Protein AF-A0A7H4PNA7-F1 (afdb_monomer_lite)

pLDDT: mean 95.25, std 4.02, range [69.94, 98.62]

Structure (mmCIF, N/CA/C/O backbone):
data_AF-A0A7H4PNA7-F1
#
_entry.id   AF-A0A7H4PNA7-F1
#
loop_
_atom_site.group_PDB
_atom_site.id
_atom_site.type_symbol
_atom_site.label_atom_id
_atom_site.label_alt_id
_atom_site.label_comp_id
_atom_site.label_asym_id
_atom_site.label_entity_id
_atom_site.label_seq_id
_atom_site.pdbx_PDB_ins_code
_atom_site.Cartn_x
_atom_site.Cartn_y
_atom_site.Cartn_z
_atom_site.occupancy
_atom_site.B_iso_or_equiv
_atom_site.auth_seq_id
_atom_site.auth_comp_id
_atom_site.auth_asym_id
_atom_site.auth_atom_id
_atom_site.pdbx_PDB_model_num
ATOM 1 N N . MET A 1 1 ? -12.894 -12.597 -0.091 1.00 93.75 1 MET A N 1
ATOM 2 C CA . MET A 1 1 ? -12.015 -12.611 1.093 1.00 93.75 1 MET A CA 1
ATOM 3 C C . MET A 1 1 ? -10.597 -12.386 0.609 1.00 93.75 1 MET A C 1
ATOM 5 O O . MET A 1 1 ? -10.289 -12.825 -0.494 1.00 93.75 1 MET A O 1
ATOM 9 N N . ALA A 1 2 ? -9.776 -11.691 1.383 1.00 97.75 2 ALA A N 1
ATOM 10 C CA . ALA A 1 2 ? -8.368 -11.459 1.093 1.00 97.75 2 ALA A CA 1
ATOM 11 C C . ALA A 1 2 ? -7.530 -11.750 2.334 1.00 97.75 2 ALA A C 1
ATOM 13 O O . ALA A 1 2 ? -7.998 -11.543 3.455 1.00 97.75 2 ALA A O 1
ATOM 14 N N . VAL A 1 3 ? -6.313 -12.238 2.107 1.00 98.19 3 VAL A N 1
ATOM 15 C CA . VAL A 1 3 ? -5.348 -12.574 3.152 1.00 98.19 3 VAL A CA 1
ATOM 16 C C . VAL A 1 3 ? -3.959 -12.161 2.678 1.00 98.19 3 VAL A C 1
ATOM 18 O O . VAL A 1 3 ? -3.569 -12.498 1.562 1.00 98.19 3 VAL A O 1
ATOM 21 N N . VAL A 1 4 ? -3.219 -11.458 3.530 1.00 98.31 4 VAL A N 1
ATOM 22 C CA . VAL A 1 4 ? -1.782 -11.202 3.379 1.00 98.31 4 VAL A CA 1
ATOM 23 C C . VAL A 1 4 ? -1.129 -11.547 4.712 1.00 98.31 4 VAL A C 1
ATOM 25 O O . VAL A 1 4 ? -1.577 -11.078 5.756 1.00 98.31 4 VAL A O 1
ATOM 28 N N . TYR A 1 5 ? -0.102 -12.393 4.689 1.00 98.25 5 TYR A N 1
ATOM 29 C CA . TYR A 1 5 ? 0.581 -12.850 5.896 1.00 98.25 5 TYR A CA 1
ATOM 30 C C . TYR A 1 5 ? 2.074 -12.550 5.804 1.00 98.25 5 TYR A C 1
ATOM 32 O O . TYR A 1 5 ? 2.732 -12.988 4.859 1.00 98.25 5 TYR A O 1
ATOM 40 N N . ASP A 1 6 ? 2.595 -11.815 6.786 1.00 97.62 6 ASP A N 1
ATOM 41 C CA . ASP A 1 6 ? 4.032 -11.688 7.023 1.00 97.62 6 ASP A CA 1
ATOM 42 C C . ASP A 1 6 ? 4.449 -12.734 8.075 1.00 97.62 6 ASP A C 1
ATOM 44 O O . ASP A 1 6 ? 4.165 -12.554 9.266 1.00 97.62 6 ASP A O 1
ATOM 48 N N . PRO A 1 7 ? 5.127 -13.826 7.671 1.00 96.88 7 PRO A N 1
ATOM 49 C CA . PRO A 1 7 ? 5.536 -14.881 8.593 1.00 96.88 7 PRO A CA 1
ATOM 50 C C . PRO A 1 7 ? 6.674 -14.453 9.523 1.00 96.88 7 PRO A C 1
ATOM 52 O O . PRO A 1 7 ? 6.811 -15.008 10.609 1.00 96.88 7 PRO A O 1
ATOM 55 N N . MET A 1 8 ? 7.487 -13.469 9.127 1.00 97.69 8 MET A N 1
ATOM 56 C CA . MET A 1 8 ? 8.629 -13.020 9.925 1.00 97.69 8 MET A CA 1
ATOM 57 C C . MET A 1 8 ? 8.175 -12.177 11.115 1.00 97.69 8 MET A C 1
ATOM 59 O O . MET A 1 8 ? 8.811 -12.197 12.167 1.00 97.69 8 MET A O 1
ATOM 63 N N . ARG A 1 9 ? 7.073 -11.439 10.948 1.00 96.12 9 ARG A N 1
ATOM 64 C CA . ARG A 1 9 ? 6.475 -10.586 11.988 1.00 96.12 9 ARG A CA 1
ATOM 65 C C . ARG A 1 9 ? 5.242 -11.198 12.645 1.00 96.12 9 ARG A C 1
ATOM 67 O O . ARG A 1 9 ? 4.732 -10.638 13.611 1.00 96.12 9 ARG A O 1
ATOM 74 N N . ASN A 1 10 ? 4.776 -12.336 12.133 1.00 97.19 10 ASN A N 1
ATOM 75 C CA . ASN A 1 10 ? 3.510 -12.954 12.508 1.00 97.19 10 ASN A CA 1
ATOM 76 C C . ASN A 1 10 ? 2.328 -11.968 12.401 1.00 97.19 10 ASN A C 1
ATOM 78 O O . ASN A 1 10 ? 1.529 -11.799 13.326 1.00 97.19 10 ASN A O 1
ATOM 82 N N . GLU A 1 11 ? 2.245 -11.283 11.260 1.00 98.31 11 GLU A N 1
ATOM 83 C CA . GLU A 1 11 ? 1.191 -10.312 10.968 1.00 98.31 11 GLU A CA 1
ATOM 84 C C . GLU A 1 11 ? 0.234 -10.874 9.925 1.00 98.31 11 GLU A C 1
ATOM 86 O O . GLU A 1 11 ? 0.597 -11.073 8.766 1.00 98.31 11 GLU A O 1
ATOM 91 N N . LEU A 1 12 ? -1.002 -11.128 10.345 1.00 98.50 12 LEU A N 1
ATOM 92 C CA . LEU A 1 12 ? -2.076 -11.639 9.512 1.00 98.50 12 LEU A CA 1
ATOM 93 C C . LEU A 1 12 ? -3.070 -10.520 9.194 1.00 98.50 12 LEU A C 1
ATOM 95 O O . LEU A 1 12 ? -3.904 -10.151 10.025 1.00 98.50 12 LEU A O 1
ATOM 99 N N . PHE A 1 13 ? -2.995 -10.017 7.966 1.00 98.62 13 PHE A N 1
ATOM 100 C CA . PHE A 1 13 ? -3.950 -9.073 7.405 1.00 98.62 13 PHE A CA 1
ATOM 101 C C . PHE A 1 13 ? -5.066 -9.836 6.699 1.00 98.62 13 PHE A C 1
ATOM 103 O O . PHE A 1 13 ? -4.810 -10.686 5.845 1.00 98.62 13 PHE A O 1
ATOM 110 N N . THR A 1 14 ? -6.315 -9.533 7.035 1.00 98.56 14 THR A N 1
ATOM 111 C CA . THR A 1 14 ? -7.492 -10.191 6.457 1.00 98.56 14 THR A CA 1
ATOM 112 C C . THR A 1 14 ? -8.574 -9.180 6.134 1.00 98.56 14 THR A C 1
ATOM 114 O O . THR A 1 14 ? -8.688 -8.146 6.787 1.00 98.56 14 THR A O 1
ATOM 117 N N . ALA A 1 15 ? -9.377 -9.467 5.114 1.00 98.31 15 ALA A N 1
ATOM 118 C CA . ALA A 1 15 ? -10.547 -8.663 4.796 1.00 98.31 15 ALA A CA 1
ATOM 119 C C . ALA A 1 15 ? -11.646 -9.499 4.143 1.00 98.31 15 ALA A C 1
ATOM 121 O O . ALA A 1 15 ? -11.393 -10.387 3.318 1.00 98.31 15 ALA A O 1
ATOM 122 N N . THR A 1 16 ? -12.889 -9.165 4.472 1.00 97.88 16 THR A N 1
ATOM 123 C CA . THR A 1 16 ? -14.082 -9.717 3.827 1.00 97.88 16 THR A CA 1
ATOM 124 C C . THR A 1 16 ? -14.926 -8.569 3.313 1.00 97.88 16 THR A C 1
ATOM 126 O O . THR A 1 16 ? -15.093 -7.572 4.006 1.00 97.88 16 THR A O 1
ATOM 129 N N . ARG A 1 17 ? -15.449 -8.715 2.090 1.00 96.88 17 ARG A N 1
ATOM 130 C CA . ARG A 1 17 ? -16.194 -7.651 1.420 1.00 96.88 17 ARG A CA 1
ATOM 131 C C . ARG A 1 17 ? -17.372 -7.191 2.286 1.00 96.88 17 ARG A C 1
ATOM 133 O O . ARG A 1 17 ? -18.215 -8.012 2.643 1.00 96.88 17 ARG A O 1
ATOM 140 N N . GLY A 1 18 ? -17.430 -5.898 2.586 1.00 96.44 18 GLY A N 1
ATOM 141 C CA . GLY A 1 18 ? -18.466 -5.270 3.404 1.00 96.44 18 GLY A CA 1
ATOM 142 C C . GLY A 1 18 ? -18.365 -5.551 4.906 1.00 96.44 18 GLY A C 1
ATOM 143 O O . GLY A 1 18 ? -19.306 -5.235 5.629 1.00 96.44 18 GLY A O 1
ATOM 144 N N . GLN A 1 19 ? -17.280 -6.162 5.387 1.00 97.06 19 GLN A N 1
ATOM 145 C CA . GLN A 1 19 ? -17.075 -6.496 6.807 1.00 97.06 19 GLN A CA 1
ATOM 146 C C . GLN A 1 19 ? -15.849 -5.795 7.410 1.00 97.06 19 GLN A C 1
ATOM 148 O O . GLN A 1 19 ? -15.606 -5.894 8.614 1.00 97.06 19 GLN A O 1
ATOM 153 N N . GLY A 1 20 ? -15.094 -5.043 6.608 1.00 96.69 20 GLY A N 1
ATOM 154 C CA . GLY A 1 20 ? -13.876 -4.373 7.034 1.00 96.69 20 GLY A CA 1
ATOM 155 C C . GLY A 1 20 ? -12.632 -5.260 6.956 1.00 96.69 20 GLY A C 1
ATOM 156 O O . GLY A 1 20 ? -12.690 -6.465 6.686 1.00 96.69 20 GLY A O 1
ATOM 157 N N . ALA A 1 21 ? -11.487 -4.628 7.208 1.00 98.25 21 ALA A N 1
ATOM 158 C CA . ALA A 1 21 ? -10.178 -5.268 7.272 1.00 98.25 21 ALA A CA 1
ATOM 159 C C . ALA A 1 21 ? -9.689 -5.414 8.721 1.00 98.25 21 ALA A C 1
ATOM 161 O O . ALA A 1 21 ? -10.045 -4.614 9.593 1.00 98.25 21 ALA A O 1
ATOM 162 N N . GLN A 1 22 ? -8.870 -6.433 8.978 1.00 98.44 22 GLN A N 1
ATOM 163 C CA . GLN A 1 22 ? -8.254 -6.701 10.274 1.00 98.44 22 GLN A CA 1
ATOM 164 C C . GLN A 1 22 ? -6.759 -7.009 10.144 1.00 98.44 22 GLN A C 1
ATOM 166 O O . GLN A 1 22 ? -6.336 -7.628 9.171 1.00 98.44 22 GLN A O 1
ATOM 171 N N . LEU A 1 23 ? -5.990 -6.653 11.172 1.00 98.50 23 LEU A N 1
ATOM 172 C CA . LEU A 1 23 ? -4.635 -7.137 11.441 1.00 98.50 23 LEU A CA 1
ATOM 173 C C . LEU A 1 23 ? -4.662 -7.902 12.765 1.00 98.50 23 LEU A C 1
ATOM 175 O O . LEU A 1 23 ? -4.980 -7.320 13.799 1.00 98.50 23 LEU A O 1
ATOM 179 N N . ASN A 1 24 ? -4.355 -9.201 12.744 1.00 98.06 24 ASN A N 1
ATOM 180 C CA . ASN A 1 24 ? -4.359 -10.061 13.936 1.00 98.06 24 ASN A CA 1
ATOM 181 C C . ASN A 1 24 ? -5.665 -9.955 14.759 1.00 98.06 24 ASN A C 1
ATOM 183 O O . ASN A 1 24 ? -5.646 -9.965 15.986 1.00 98.06 24 ASN A O 1
ATOM 187 N N . GLY A 1 25 ? -6.806 -9.817 14.074 1.00 96.44 25 GLY A N 1
ATOM 188 C CA . GLY A 1 25 ? -8.134 -9.672 14.687 1.00 96.44 25 GLY A CA 1
ATOM 189 C C . GLY A 1 25 ? -8.536 -8.237 15.057 1.00 96.44 25 GLY A C 1
ATOM 190 O O . GLY A 1 25 ? -9.712 -7.986 15.311 1.00 96.44 25 GLY A O 1
ATOM 191 N N . TYR A 1 26 ? -7.613 -7.273 15.025 1.00 97.75 26 TYR A N 1
ATOM 192 C CA . TYR A 1 26 ? -7.907 -5.865 15.299 1.00 97.75 26 TYR A CA 1
ATOM 193 C C . TYR A 1 26 ? -8.328 -5.137 14.029 1.00 97.75 26 TYR A C 1
ATOM 195 O O . TYR A 1 26 ? -7.665 -5.236 12.997 1.00 97.75 26 TYR A O 1
ATOM 203 N N . ARG A 1 27 ? -9.429 -4.384 14.098 1.00 97.44 27 ARG A N 1
ATOM 204 C CA . ARG A 1 27 ? -9.970 -3.656 12.946 1.00 97.44 27 ARG A CA 1
ATOM 205 C C . ARG A 1 27 ? -9.009 -2.565 12.479 1.00 97.44 27 ARG A C 1
ATOM 207 O O . ARG A 1 27 ? -8.532 -1.770 13.283 1.00 97.44 27 ARG A O 1
ATOM 214 N N . LEU A 1 28 ? -8.805 -2.500 11.170 1.00 97.56 28 LEU A N 1
ATOM 215 C CA . LEU A 1 28 ? -7.985 -1.483 10.531 1.00 97.56 28 LEU A CA 1
ATOM 216 C C . LEU A 1 28 ? -8.817 -0.264 10.126 1.00 97.56 28 LEU A C 1
ATOM 218 O O . LEU A 1 28 ? -9.982 -0.380 9.731 1.00 97.56 28 LEU A O 1
ATOM 222 N N . ARG A 1 29 ? -8.191 0.905 10.228 1.00 92.75 29 ARG A N 1
ATOM 223 C CA . ARG A 1 29 ? -8.622 2.168 9.630 1.00 92.75 29 ARG A CA 1
ATOM 224 C C . ARG A 1 29 ? -7.358 2.788 9.044 1.00 92.75 29 ARG A C 1
ATOM 226 O O . ARG A 1 29 ? -6.368 2.875 9.767 1.00 92.75 29 ARG A O 1
ATOM 233 N N . GLY A 1 30 ? -7.384 3.127 7.757 1.00 93.44 30 GLY A N 1
ATOM 234 C CA . GLY A 1 30 ? -6.228 3.715 7.076 1.00 93.44 30 GLY A CA 1
ATOM 235 C C . GLY A 1 30 ? -5.819 5.074 7.656 1.00 93.44 30 GLY A C 1
ATOM 236 O O . GLY A 1 30 ? -6.374 5.539 8.655 1.00 93.44 30 GLY A O 1
ATOM 237 N N . SER A 1 31 ? -4.853 5.726 7.009 1.00 94.25 31 SER A N 1
ATOM 238 C CA . SER A 1 31 ? -4.403 7.065 7.408 1.00 94.25 31 SER A CA 1
ATOM 239 C C . SER A 1 31 ? -5.531 8.110 7.370 1.00 94.25 31 SER A C 1
ATOM 241 O O . SER A 1 31 ? -6.468 8.017 6.576 1.00 94.25 31 SER A O 1
ATOM 243 N N . SER A 1 32 ? -5.425 9.124 8.234 1.00 93.69 32 SER A N 1
ATOM 244 C CA . SER A 1 32 ? -6.312 10.294 8.275 1.00 93.69 32 SER A CA 1
ATOM 245 C C . SER A 1 32 ? -5.745 11.525 7.558 1.00 93.69 32 SER A C 1
ATOM 247 O O . SER A 1 32 ? -6.303 12.616 7.717 1.00 93.69 32 SER A O 1
ATOM 249 N N . ALA A 1 33 ? -4.630 11.381 6.833 1.00 95.31 33 ALA A N 1
ATOM 250 C CA . ALA A 1 33 ? -4.035 12.457 6.044 1.00 95.31 33 ALA A CA 1
ATOM 251 C C . ALA A 1 33 ? -5.051 13.037 5.043 1.00 95.31 33 ALA A C 1
ATOM 253 O O . ALA A 1 33 ? -5.859 12.310 4.460 1.00 95.31 33 ALA A O 1
ATOM 254 N N . ARG A 1 34 ? -5.048 14.366 4.886 1.00 94.50 34 ARG A N 1
ATOM 255 C CA . ARG A 1 34 ? -6.014 15.097 4.040 1.00 94.50 34 ARG A CA 1
ATOM 256 C C . ARG A 1 34 ? -5.396 15.654 2.764 1.00 94.50 34 ARG A C 1
ATOM 258 O O . ARG A 1 34 ? -6.114 15.880 1.794 1.00 94.50 34 ARG A O 1
ATOM 265 N N . ASP A 1 35 ? -4.093 15.863 2.786 1.00 95.31 35 ASP A N 1
ATOM 266 C CA . ASP A 1 35 ? -3.253 16.317 1.691 1.00 95.31 35 ASP A CA 1
ATOM 267 C C . ASP A 1 35 ? -1.937 15.523 1.735 1.00 95.31 35 ASP A C 1
ATOM 269 O O . ASP A 1 35 ? -1.803 14.574 2.511 1.00 95.31 35 ASP A O 1
ATOM 273 N N . LEU A 1 36 ? -1.004 15.848 0.841 1.00 95.12 36 LEU A N 1
ATOM 274 C CA . LEU A 1 36 ? 0.290 15.174 0.782 1.00 95.12 36 LEU A CA 1
ATOM 275 C C . LEU A 1 36 ? 1.274 15.681 1.845 1.00 95.12 36 LEU A C 1
ATOM 277 O O . LEU A 1 36 ? 2.280 15.008 2.073 1.00 95.12 36 LEU A O 1
ATOM 281 N N . ASP A 1 37 ? 0.988 16.790 2.532 1.00 96.62 37 ASP A N 1
ATOM 282 C CA . ASP A 1 37 ? 1.931 17.375 3.482 1.00 96.62 37 ASP A CA 1
ATOM 283 C C . ASP A 1 37 ? 2.183 16.416 4.656 1.00 96.62 37 ASP A C 1
ATOM 285 O O . ASP A 1 37 ? 1.267 15.851 5.257 1.00 96.62 37 ASP A O 1
ATOM 289 N N . GLY A 1 38 ? 3.457 16.164 4.952 1.00 94.75 38 GLY A N 1
ATOM 290 C CA . GLY A 1 38 ? 3.861 15.214 5.991 1.00 94.75 38 GLY A CA 1
ATOM 291 C C . GLY A 1 38 ? 3.641 13.726 5.668 1.00 94.75 38 GLY A C 1
ATOM 292 O O . GLY A 1 38 ? 3.973 12.887 6.506 1.00 94.75 38 GLY A O 1
ATOM 293 N N . THR A 1 39 ? 3.112 13.371 4.490 1.00 97.94 39 THR A N 1
ATOM 294 C CA . THR A 1 39 ? 2.775 11.973 4.165 1.00 97.94 39 THR A CA 1
ATOM 295 C C . THR A 1 39 ? 3.980 11.123 3.769 1.00 97.94 39 THR A C 1
ATOM 297 O O . THR A 1 39 ? 4.955 11.601 3.182 1.00 97.94 39 THR A O 1
ATOM 300 N N . ILE A 1 40 ? 3.889 9.826 4.062 1.00 97.88 40 ILE A N 1
ATOM 301 C CA . ILE A 1 40 ? 4.838 8.791 3.666 1.00 97.88 40 ILE A CA 1
ATOM 302 C C . ILE A 1 40 ? 4.187 7.885 2.625 1.00 97.88 40 ILE A C 1
ATOM 304 O O . ILE A 1 40 ? 3.221 7.173 2.910 1.00 97.88 40 ILE A O 1
ATOM 308 N N . ILE A 1 41 ? 4.765 7.845 1.426 1.00 98.00 41 ILE A N 1
ATOM 309 C CA . ILE A 1 41 ? 4.209 7.095 0.297 1.00 98.00 41 ILE A CA 1
ATOM 310 C C . ILE A 1 41 ? 5.036 5.836 0.024 1.00 98.00 41 ILE A C 1
ATOM 312 O O . ILE A 1 41 ? 6.242 5.892 -0.215 1.00 98.00 41 ILE A O 1
ATOM 316 N N . ALA A 1 42 ? 4.402 4.666 0.035 1.00 97.81 42 ALA A N 1
ATOM 317 C CA . ALA A 1 42 ? 5.045 3.432 -0.398 1.00 97.81 42 ALA A CA 1
ATOM 318 C C . ALA A 1 42 ? 5.118 3.349 -1.932 1.00 97.81 42 ALA A C 1
ATOM 320 O O . ALA A 1 42 ? 4.221 3.799 -2.645 1.00 97.81 42 ALA A O 1
ATOM 321 N N . THR A 1 43 ? 6.186 2.763 -2.469 1.00 96.88 43 THR A N 1
ATOM 322 C CA . THR A 1 43 ? 6.343 2.605 -3.917 1.00 96.88 43 THR A CA 1
ATOM 323 C C . THR A 1 43 ? 7.292 1.471 -4.302 1.00 96.88 43 THR A C 1
ATOM 325 O O . THR A 1 43 ? 8.123 1.023 -3.504 1.00 96.88 43 THR A O 1
ATOM 328 N N . GLY A 1 44 ? 7.193 1.031 -5.558 1.00 94.50 44 GLY A N 1
ATOM 329 C CA . GLY A 1 44 ? 8.076 0.055 -6.184 1.00 94.50 44 GLY A CA 1
ATOM 330 C C . GLY A 1 44 ? 8.616 0.544 -7.529 1.00 94.50 44 GLY A C 1
ATOM 331 O O . GLY A 1 44 ? 7.880 1.000 -8.404 1.00 94.50 44 GLY A O 1
ATOM 332 N N . PHE A 1 45 ? 9.934 0.427 -7.713 1.00 92.94 45 PHE A N 1
ATOM 333 C CA . PHE A 1 45 ? 10.581 0.769 -8.979 1.00 92.94 45 PHE A CA 1
ATOM 334 C C . PHE A 1 45 ? 10.198 -0.222 -10.089 1.00 92.94 45 PHE A C 1
ATOM 336 O O . PHE A 1 45 ? 10.204 -1.430 -9.844 1.00 92.94 45 PHE A O 1
ATOM 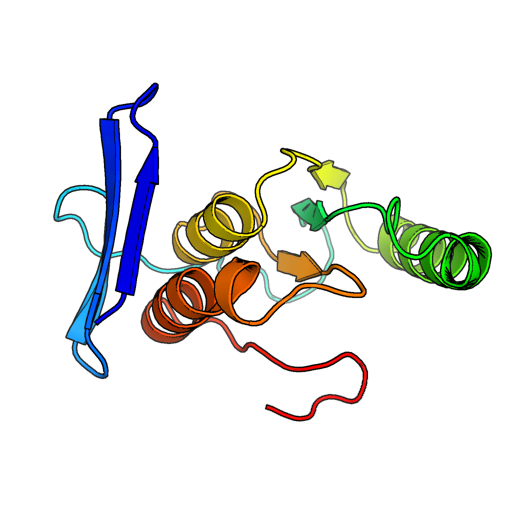343 N N . PRO A 1 46 ? 10.013 0.229 -11.345 1.00 89.62 46 PRO A N 1
ATOM 344 C CA . PRO A 1 46 ? 9.627 -0.626 -12.469 1.00 89.62 46 PRO A CA 1
ATOM 345 C C . PRO A 1 46 ? 10.808 -1.458 -13.012 1.00 89.62 46 PRO A C 1
ATOM 347 O O . PRO A 1 46 ? 11.172 -1.381 -14.185 1.00 89.62 46 PRO A O 1
ATOM 350 N N . PHE A 1 47 ? 11.435 -2.293 -12.178 1.00 86.75 47 PHE A N 1
ATOM 351 C CA . PHE A 1 47 ? 12.635 -3.059 -12.549 1.00 86.75 47 PHE A CA 1
ATOM 352 C C . PHE A 1 47 ? 12.384 -4.095 -13.657 1.00 86.75 47 PHE A C 1
ATOM 354 O O . PHE A 1 47 ? 13.298 -4.403 -14.424 1.00 86.75 47 PHE A O 1
ATOM 361 N N . LYS A 1 48 ? 11.148 -4.602 -13.766 1.00 86.88 48 LYS A N 1
ATOM 362 C CA . LYS A 1 48 ? 10.691 -5.513 -14.834 1.00 86.88 48 LYS A CA 1
ATOM 363 C C . LYS A 1 48 ? 10.225 -4.781 -16.099 1.00 86.88 48 LYS A C 1
ATOM 365 O O . LYS A 1 48 ? 10.014 -5.425 -17.119 1.00 86.88 48 LYS A O 1
ATOM 370 N N . ALA A 1 49 ? 10.055 -3.460 -16.036 1.00 90.31 49 ALA A N 1
ATOM 371 C CA . ALA A 1 49 ? 9.507 -2.633 -17.109 1.00 90.31 49 ALA A CA 1
ATOM 372 C C . ALA A 1 49 ? 10.310 -1.328 -17.245 1.00 90.31 49 ALA A C 1
ATOM 374 O O . ALA A 1 49 ? 9.775 -0.220 -17.161 1.00 90.31 49 ALA A O 1
ATOM 375 N N . LYS A 1 50 ? 11.629 -1.473 -17.438 1.00 90.75 50 LYS A N 1
ATOM 376 C CA . LYS A 1 50 ? 12.599 -0.364 -17.444 1.00 90.75 50 LYS A CA 1
ATOM 377 C C . LYS A 1 50 ? 12.307 0.714 -18.489 1.00 90.75 50 LYS A C 1
ATOM 379 O O . LYS A 1 50 ? 12.749 1.844 -18.310 1.00 90.75 50 LYS A O 1
ATOM 384 N N . GLN A 1 51 ? 11.530 0.411 -19.530 1.00 93.50 51 GLN A N 1
ATOM 385 C CA . GLN A 1 51 ? 11.054 1.406 -20.492 1.00 93.50 51 GLN A CA 1
ATOM 386 C C . GLN A 1 51 ? 10.252 2.550 -19.841 1.00 93.50 51 GLN A C 1
ATOM 388 O O . GLN A 1 51 ? 10.178 3.634 -20.406 1.00 93.50 51 GLN A O 1
ATOM 393 N N . HIS A 1 52 ? 9.690 2.341 -18.644 1.00 92.44 52 HIS A N 1
ATOM 394 C CA . HIS A 1 52 ? 8.961 3.367 -17.889 1.00 92.44 52 HIS A CA 1
ATOM 395 C C . HIS A 1 52 ? 9.832 4.133 -16.879 1.00 92.44 52 HIS A C 1
ATOM 397 O O . HIS A 1 52 ? 9.301 4.956 -16.138 1.00 92.44 52 HIS A O 1
ATOM 403 N N . ALA A 1 53 ? 11.150 3.892 -16.827 1.00 92.12 53 ALA A N 1
ATOM 404 C CA . ALA A 1 53 ? 12.031 4.472 -15.808 1.00 92.12 53 ALA A CA 1
ATOM 405 C C . ALA A 1 53 ? 11.996 6.008 -15.788 1.00 92.12 53 ALA A C 1
ATOM 407 O O . ALA A 1 53 ? 11.841 6.596 -14.722 1.00 92.12 53 ALA A O 1
ATOM 408 N N . THR A 1 54 ? 12.073 6.663 -16.950 1.00 94.62 54 THR A N 1
ATOM 409 C CA . THR A 1 54 ? 12.025 8.133 -17.036 1.00 94.62 54 THR A CA 1
ATOM 410 C C . THR A 1 54 ? 10.694 8.686 -16.531 1.00 94.62 54 THR A C 1
ATOM 412 O O . THR A 1 54 ? 10.677 9.590 -15.702 1.00 94.62 54 THR A O 1
ATOM 415 N N . SER A 1 55 ? 9.571 8.113 -16.976 1.00 94.12 55 SER A N 1
ATOM 416 C CA . SER A 1 55 ? 8.237 8.527 -16.524 1.00 94.12 55 SER A CA 1
ATOM 417 C C . SER A 1 55 ? 8.060 8.324 -15.020 1.00 94.12 55 SER A C 1
ATOM 419 O O . SER A 1 55 ? 7.540 9.205 -14.345 1.00 94.12 55 SER A O 1
ATOM 421 N N . TYR A 1 56 ? 8.536 7.197 -14.488 1.00 94.88 56 TYR A N 1
ATOM 422 C CA . TYR A 1 56 ? 8.493 6.904 -13.059 1.00 94.88 56 TYR A CA 1
ATOM 423 C C . TYR A 1 56 ? 9.298 7.922 -12.241 1.00 94.88 56 TYR A C 1
ATOM 425 O O . TYR A 1 56 ? 8.790 8.438 -11.251 1.00 94.88 56 TYR A O 1
ATOM 433 N N . MET A 1 57 ? 10.524 8.251 -12.663 1.00 95.56 57 MET A N 1
ATOM 434 C CA . MET A 1 57 ? 11.356 9.230 -11.953 1.00 95.56 57 MET A CA 1
ATOM 435 C C . MET A 1 57 ? 10.736 10.629 -11.963 1.00 95.56 57 MET A C 1
ATOM 437 O O . MET A 1 57 ? 10.827 11.329 -10.961 1.00 95.56 57 MET A O 1
ATOM 441 N N . ASN A 1 58 ? 10.053 11.012 -13.045 1.00 95.94 58 ASN A N 1
ATOM 442 C CA . ASN A 1 58 ? 9.321 12.278 -13.099 1.00 95.94 58 ASN A CA 1
ATOM 443 C C . ASN A 1 58 ? 8.135 12.295 -12.121 1.00 95.94 58 ASN A C 1
ATOM 445 O O . ASN A 1 58 ? 7.935 13.286 -11.426 1.00 95.94 58 ASN A O 1
ATOM 449 N N . ILE A 1 59 ? 7.369 11.199 -12.034 1.00 94.75 59 ILE A N 1
ATOM 450 C CA . ILE A 1 59 ? 6.268 11.067 -11.062 1.00 94.75 59 ILE A CA 1
ATOM 451 C C . ILE A 1 59 ? 6.812 11.171 -9.636 1.00 94.75 59 ILE A C 1
ATOM 453 O O . ILE A 1 59 ? 6.297 11.951 -8.840 1.00 94.75 59 ILE A O 1
ATOM 457 N N . LEU A 1 60 ? 7.873 10.420 -9.333 1.00 95.50 60 LEU A N 1
ATOM 458 C CA . LEU A 1 60 ? 8.490 10.407 -8.011 1.00 95.50 60 LEU A CA 1
ATOM 459 C C . LEU A 1 60 ? 9.040 11.788 -7.637 1.00 95.50 60 LEU A C 1
ATOM 461 O O . LEU A 1 60 ? 8.806 12.246 -6.525 1.00 95.50 60 LEU A O 1
ATOM 465 N N . GLY A 1 61 ? 9.713 12.471 -8.568 1.00 96.38 61 GLY A N 1
ATOM 466 C CA . GLY A 1 61 ? 10.238 13.820 -8.356 1.00 96.38 61 GLY A CA 1
ATOM 467 C C . GLY A 1 61 ? 9.145 14.853 -8.079 1.00 96.38 61 GLY A C 1
ATOM 468 O O . GLY A 1 61 ? 9.282 15.633 -7.144 1.00 96.38 61 GLY A O 1
ATOM 469 N N . ASN A 1 62 ? 8.042 14.818 -8.832 1.00 95.50 62 ASN A N 1
ATOM 470 C CA . ASN A 1 62 ? 6.906 15.715 -8.602 1.00 95.50 62 ASN A CA 1
ATOM 471 C C . ASN A 1 62 ? 6.218 15.436 -7.259 1.00 95.50 62 ASN A C 1
ATOM 473 O O . ASN A 1 62 ? 5.835 16.355 -6.551 1.00 95.50 62 ASN A O 1
ATOM 477 N N . MET A 1 63 ? 6.070 14.166 -6.885 1.00 94.94 63 MET A N 1
ATOM 478 C CA . MET A 1 63 ? 5.420 13.808 -5.625 1.00 94.94 63 MET A CA 1
ATOM 479 C C . MET A 1 63 ? 6.308 14.149 -4.417 1.00 94.94 63 MET A C 1
ATOM 481 O O . MET A 1 63 ? 5.799 14.600 -3.396 1.00 94.94 63 MET A O 1
ATOM 485 N N . PHE A 1 64 ? 7.635 14.032 -4.555 1.00 95.38 64 PHE A N 1
ATOM 486 C CA . PHE A 1 64 ? 8.602 14.383 -3.508 1.00 95.38 64 PHE A CA 1
ATOM 487 C C . PHE A 1 64 ? 8.566 15.861 -3.103 1.00 95.38 64 PHE A C 1
ATOM 489 O O . PHE A 1 64 ? 8.967 16.196 -1.996 1.00 95.38 64 PHE A O 1
ATOM 496 N N . THR A 1 65 ? 8.108 16.761 -3.979 1.00 96.00 65 THR A N 1
ATOM 497 C CA . THR A 1 65 ? 7.969 18.179 -3.613 1.00 96.00 65 THR A CA 1
ATOM 498 C C . THR A 1 65 ? 6.757 18.459 -2.725 1.00 96.00 65 THR A C 1
ATOM 500 O O . THR A 1 65 ? 6.663 19.556 -2.183 1.00 96.00 65 THR A O 1
ATOM 503 N N . GLU A 1 66 ? 5.840 17.497 -2.584 1.00 96.38 66 GLU A N 1
ATOM 504 C CA . GLU A 1 66 ? 4.597 17.642 -1.816 1.00 96.38 66 GLU A CA 1
ATOM 505 C C . GLU A 1 66 ? 4.516 16.686 -0.614 1.00 96.38 66 GLU A C 1
ATOM 507 O O . GLU A 1 66 ? 3.932 17.055 0.400 1.00 96.38 66 GLU A O 1
ATOM 512 N N . CYS A 1 67 ? 5.091 15.479 -0.700 1.00 96.62 67 CYS A N 1
ATOM 513 C CA . CYS A 1 67 ? 5.130 14.515 0.404 1.00 96.62 67 CYS A CA 1
ATOM 514 C C . CYS A 1 67 ? 6.432 14.577 1.212 1.00 96.62 67 CYS A C 1
ATOM 516 O O . CYS A 1 67 ? 7.450 15.076 0.741 1.00 96.62 67 CYS A O 1
ATOM 518 N N . ALA A 1 68 ? 6.434 13.996 2.414 1.00 96.69 68 ALA A N 1
ATOM 519 C CA . ALA A 1 68 ? 7.615 14.002 3.272 1.00 96.69 68 ALA A CA 1
ATOM 520 C C . ALA A 1 68 ? 8.676 12.979 2.847 1.00 96.69 68 ALA A C 1
ATOM 522 O O . ALA A 1 68 ? 9.866 13.294 2.828 1.00 96.69 68 ALA A O 1
ATOM 523 N N . ASP A 1 69 ? 8.275 11.736 2.562 1.00 97.00 69 ASP A N 1
ATOM 524 C CA . ASP A 1 69 ? 9.228 10.656 2.288 1.00 97.00 69 ASP A CA 1
ATOM 525 C C . ASP A 1 69 ? 8.577 9.469 1.558 1.00 97.00 69 ASP A C 1
ATOM 527 O O . ASP A 1 69 ? 7.353 9.322 1.514 1.00 97.00 69 ASP A O 1
ATOM 531 N N . PHE A 1 70 ? 9.410 8.568 1.035 1.00 97.50 70 PHE A N 1
ATOM 532 C CA . PHE A 1 70 ? 8.981 7.330 0.398 1.00 97.50 70 PHE A CA 1
ATOM 533 C C . PHE A 1 70 ? 9.426 6.084 1.165 1.00 97.50 70 PHE A C 1
ATOM 535 O O . PHE A 1 70 ? 10.462 6.041 1.834 1.00 97.50 70 PHE A O 1
ATOM 542 N N . ARG A 1 71 ? 8.667 4.997 1.023 1.00 97.81 71 ARG A N 1
ATOM 543 C CA . ARG A 1 71 ? 9.057 3.661 1.494 1.00 97.81 71 ARG A CA 1
ATOM 544 C C . ARG A 1 71 ? 9.111 2.697 0.322 1.00 97.81 71 ARG A C 1
ATOM 546 O O . ARG A 1 71 ? 8.180 2.602 -0.463 1.00 97.81 71 ARG A O 1
ATOM 553 N N . ARG A 1 72 ? 10.201 1.938 0.230 1.00 95.06 72 ARG A N 1
ATOM 554 C CA . ARG A 1 72 ? 10.368 0.866 -0.755 1.00 95.06 72 ARG A CA 1
ATOM 555 C C . ARG A 1 72 ? 10.668 -0.421 0.000 1.00 95.06 72 ARG A C 1
ATOM 557 O O . ARG A 1 72 ? 11.829 -0.725 0.267 1.00 95.06 72 ARG A O 1
ATOM 564 N N . THR A 1 73 ? 9.631 -1.184 0.341 1.00 92.81 73 THR A N 1
ATOM 565 C CA . THR A 1 73 ? 9.781 -2.434 1.111 1.00 92.81 73 THR A CA 1
ATOM 566 C C . THR A 1 73 ? 10.067 -3.638 0.209 1.00 92.81 73 THR A C 1
ATOM 568 O O . THR A 1 73 ? 10.793 -4.549 0.600 1.00 92.81 73 THR A O 1
ATOM 571 N N . GLY A 1 74 ? 9.579 -3.606 -1.037 1.00 92.50 74 GLY A N 1
ATOM 572 C CA . GLY A 1 74 ? 9.764 -4.675 -2.020 1.00 92.50 74 GLY A CA 1
ATOM 573 C C . GLY A 1 74 ? 8.663 -5.733 -2.039 1.00 92.50 74 GLY A C 1
ATOM 574 O O . GLY A 1 74 ? 8.839 -6.740 -2.724 1.00 92.50 74 GLY A O 1
ATOM 575 N N . SER A 1 75 ? 7.553 -5.514 -1.329 1.00 95.31 75 SER A N 1
ATOM 576 C CA . SER A 1 75 ? 6.376 -6.383 -1.360 1.00 95.31 75 SER A CA 1
ATOM 577 C C . SER A 1 75 ? 5.105 -5.554 -1.533 1.00 95.31 75 SER A C 1
ATOM 579 O O . SER A 1 75 ? 4.570 -5.024 -0.563 1.00 95.31 75 SER A O 1
ATOM 581 N N . ALA A 1 76 ? 4.585 -5.510 -2.762 1.00 95.75 76 ALA A N 1
ATOM 582 C CA . ALA A 1 76 ? 3.357 -4.789 -3.110 1.00 95.75 76 ALA A CA 1
ATOM 583 C C . ALA A 1 76 ? 2.155 -5.192 -2.235 1.00 95.75 76 ALA A C 1
ATOM 585 O O . ALA A 1 76 ? 1.374 -4.349 -1.794 1.00 95.75 76 ALA A O 1
ATOM 586 N N . ALA A 1 77 ? 2.029 -6.489 -1.935 1.00 97.06 77 ALA A N 1
ATOM 587 C CA . ALA A 1 77 ? 0.962 -7.004 -1.084 1.00 97.06 77 ALA A CA 1
ATOM 588 C C . ALA A 1 77 ? 1.050 -6.460 0.353 1.00 97.06 77 ALA A C 1
ATOM 590 O O . ALA A 1 77 ? 0.021 -6.130 0.943 1.00 97.06 77 ALA A O 1
ATOM 591 N N . LEU A 1 78 ? 2.265 -6.343 0.907 1.00 97.62 78 LEU A N 1
ATOM 592 C CA . LEU A 1 78 ? 2.479 -5.762 2.235 1.00 97.62 78 LEU A CA 1
ATOM 593 C C . LEU A 1 78 ? 2.351 -4.241 2.217 1.00 97.62 78 LEU A C 1
ATOM 595 O O . LEU A 1 78 ? 1.787 -3.689 3.153 1.00 97.62 78 LEU A O 1
ATOM 599 N N . ASP A 1 79 ? 2.803 -3.569 1.159 1.00 97.88 79 ASP A N 1
ATOM 600 C CA . ASP A 1 79 ? 2.665 -2.116 1.027 1.00 97.88 79 ASP A CA 1
ATOM 601 C C . ASP A 1 79 ? 1.182 -1.703 1.016 1.00 97.88 79 ASP A C 1
ATOM 603 O O . ASP A 1 79 ? 0.781 -0.803 1.754 1.00 97.88 79 ASP A O 1
ATOM 607 N N . LEU A 1 80 ? 0.325 -2.432 0.292 1.00 97.62 80 LEU A N 1
ATOM 608 C CA . LEU A 1 80 ? -1.130 -2.230 0.335 1.00 97.62 80 LEU A CA 1
ATOM 609 C C . LEU A 1 80 ? -1.739 -2.555 1.709 1.00 97.62 80 LEU A C 1
ATOM 611 O O . LEU A 1 80 ? -2.620 -1.839 2.189 1.00 97.62 80 LEU A O 1
ATOM 615 N N . ALA A 1 81 ? -1.267 -3.612 2.374 1.00 97.75 81 ALA A N 1
ATOM 616 C CA . ALA A 1 81 ? -1.693 -3.931 3.736 1.00 97.75 81 ALA A CA 1
ATOM 617 C C . ALA A 1 81 ? -1.262 -2.847 4.747 1.00 97.75 81 ALA A C 1
ATOM 619 O O . ALA A 1 81 ? -1.980 -2.557 5.705 1.00 97.75 81 ALA A O 1
ATOM 620 N N . TYR A 1 82 ? -0.119 -2.202 4.517 1.00 98.06 82 TYR A N 1
ATOM 621 C CA . TYR A 1 82 ? 0.384 -1.094 5.324 1.00 98.06 82 TYR A CA 1
ATOM 622 C C . TYR A 1 82 ? -0.407 0.192 5.100 1.00 98.06 82 TYR A C 1
ATOM 624 O O . TYR A 1 82 ? -0.648 0.895 6.081 1.00 98.06 82 TYR A O 1
ATOM 632 N N . VAL A 1 83 ? -0.887 0.454 3.877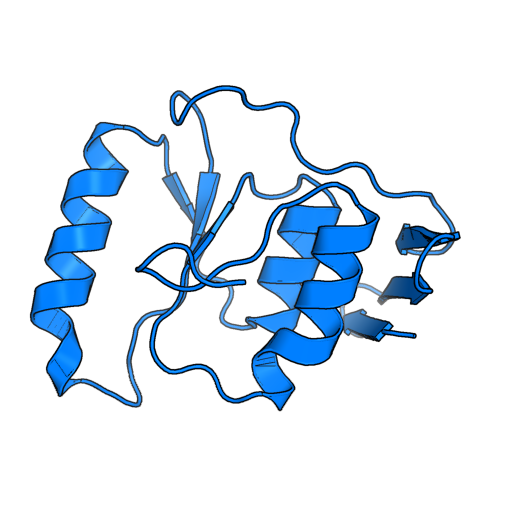 1.00 97.94 83 VAL A N 1
ATOM 633 C CA . VAL A 1 83 ? -1.878 1.516 3.616 1.00 97.94 83 VAL A CA 1
ATOM 634 C C . VAL A 1 83 ? -3.144 1.262 4.434 1.00 97.94 83 VAL A C 1
ATOM 636 O O . VAL A 1 83 ? -3.624 2.149 5.139 1.00 97.94 83 VAL A O 1
ATOM 639 N N . ALA A 1 84 ? -3.659 0.029 4.410 1.00 97.75 84 ALA A N 1
ATOM 640 C CA . ALA A 1 84 ? -4.847 -0.337 5.179 1.00 97.75 84 ALA A CA 1
ATOM 641 C C . ALA A 1 84 ? -4.657 -0.132 6.691 1.00 97.75 84 ALA A C 1
ATOM 643 O O . ALA A 1 84 ? -5.585 0.277 7.384 1.00 97.75 84 ALA A O 1
ATOM 644 N N . ALA A 1 85 ? -3.450 -0.395 7.198 1.00 97.50 85 ALA A N 1
ATOM 645 C CA . ALA A 1 85 ? -3.093 -0.215 8.600 1.00 97.50 85 ALA A CA 1
ATOM 646 C C . ALA A 1 85 ? -2.625 1.203 8.971 1.00 97.50 85 ALA A C 1
ATOM 648 O O . ALA A 1 85 ? -2.263 1.417 10.127 1.00 97.50 85 ALA A O 1
ATOM 649 N N . GLY A 1 86 ? -2.584 2.147 8.023 1.00 96.88 86 GLY A N 1
ATOM 650 C CA . GLY A 1 86 ? -2.100 3.512 8.261 1.00 96.88 86 GLY A CA 1
ATOM 651 C C . GLY A 1 86 ? -0.612 3.596 8.628 1.00 96.88 86 GLY A C 1
ATOM 652 O O . GLY A 1 86 ? -0.187 4.561 9.252 1.00 96.88 86 GLY A O 1
ATOM 653 N N . ARG A 1 87 ? 0.189 2.578 8.282 1.00 97.19 87 ARG A N 1
ATOM 654 C CA . ARG A 1 87 ? 1.657 2.593 8.465 1.00 97.19 87 ARG A CA 1
ATOM 655 C C . ARG A 1 87 ? 2.366 3.424 7.398 1.00 97.19 87 ARG A C 1
ATOM 657 O O . ARG A 1 87 ? 3.494 3.859 7.607 1.00 97.19 87 ARG A O 1
ATOM 664 N N . VAL A 1 88 ? 1.710 3.569 6.255 1.00 97.75 88 VAL A N 1
ATOM 665 C CA . VAL A 1 88 ? 2.033 4.488 5.164 1.00 97.75 88 VAL A CA 1
ATOM 666 C C . VAL A 1 88 ? 0.720 5.115 4.704 1.00 97.75 88 VAL A C 1
ATOM 668 O O . VAL A 1 88 ? -0.350 4.528 4.889 1.00 97.75 88 VAL A O 1
ATOM 671 N N . ASP A 1 89 ? 0.794 6.297 4.111 1.00 97.75 89 ASP A N 1
ATOM 672 C CA . ASP A 1 89 ? -0.383 7.093 3.757 1.00 97.75 89 ASP A CA 1
ATOM 673 C C . ASP A 1 89 ? -0.913 6.771 2.358 1.00 97.75 89 ASP A C 1
ATOM 675 O O . ASP A 1 89 ? -2.093 6.963 2.070 1.00 97.75 89 ASP A O 1
ATOM 679 N N . GLY A 1 90 ? -0.060 6.230 1.489 1.00 97.12 90 GLY A N 1
ATOM 680 C CA . GLY A 1 90 ? -0.433 5.865 0.128 1.00 97.12 90 GLY A CA 1
ATOM 681 C C . GLY A 1 90 ? 0.536 4.882 -0.510 1.00 97.12 90 GLY A C 1
ATOM 682 O O . GLY A 1 90 ? 1.587 4.566 0.047 1.00 97.12 90 GLY A O 1
ATOM 683 N N . TYR A 1 91 ? 0.163 4.393 -1.691 1.00 97.31 91 TYR A N 1
ATOM 684 C CA . TYR A 1 91 ? 0.971 3.470 -2.477 1.00 97.31 91 TYR A CA 1
ATOM 685 C C . TYR A 1 91 ? 0.786 3.699 -3.980 1.00 97.31 91 TYR A C 1
ATOM 687 O O . TYR A 1 91 ? -0.346 3.840 -4.445 1.00 97.31 91 TYR A O 1
ATOM 695 N N . PHE A 1 92 ? 1.881 3.685 -4.743 1.00 96.25 92 PHE A N 1
ATOM 696 C CA . PHE A 1 92 ? 1.835 3.634 -6.207 1.00 96.25 92 PHE A CA 1
ATOM 697 C C . PHE A 1 92 ? 2.966 2.767 -6.774 1.00 96.25 92 PHE A C 1
ATOM 699 O O . PHE A 1 92 ? 4.112 2.844 -6.334 1.00 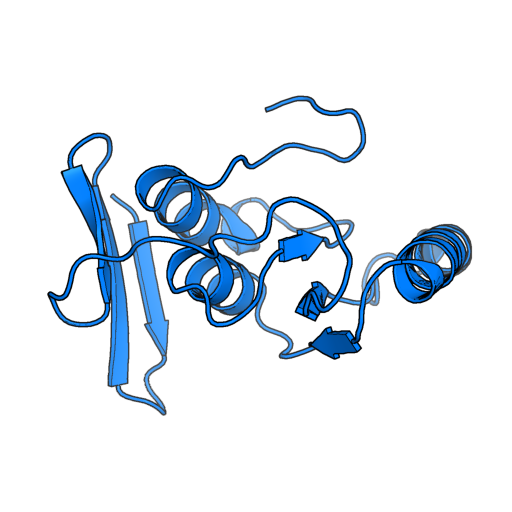96.25 92 PHE A O 1
ATOM 706 N N . GLU A 1 93 ? 2.664 1.970 -7.798 1.00 95.12 93 GLU A N 1
ATOM 707 C CA . GLU A 1 93 ? 3.652 1.178 -8.538 1.00 95.12 93 GLU A CA 1
ATOM 708 C C . GLU A 1 93 ? 3.170 0.944 -9.979 1.00 95.12 93 GLU A C 1
ATOM 710 O O . GLU A 1 93 ? 1.970 0.915 -10.259 1.00 95.12 93 GLU A O 1
ATOM 715 N N . ILE A 1 94 ? 4.111 0.791 -10.913 1.00 93.50 94 ILE A N 1
ATOM 716 C CA . ILE A 1 94 ? 3.835 0.528 -12.330 1.00 93.50 94 ILE A CA 1
ATOM 717 C C . ILE A 1 94 ? 4.070 -0.958 -12.629 1.00 93.50 94 ILE A C 1
ATOM 719 O O . ILE A 1 94 ? 5.076 -1.529 -12.220 1.00 93.50 94 ILE A O 1
ATOM 723 N N . ALA A 1 95 ? 3.190 -1.547 -13.447 1.00 88.94 95 ALA A N 1
ATOM 724 C CA . ALA A 1 95 ? 3.332 -2.894 -14.014 1.00 88.94 95 ALA A CA 1
ATOM 725 C C . ALA A 1 95 ? 3.252 -4.066 -13.011 1.00 88.94 95 ALA A C 1
ATOM 727 O O . ALA A 1 95 ? 3.899 -5.100 -13.207 1.00 88.94 95 ALA A O 1
ATOM 728 N N . LEU A 1 96 ? 2.396 -3.943 -11.992 1.00 91.56 96 LEU A N 1
ATOM 729 C CA . LEU A 1 96 ? 2.003 -5.067 -11.139 1.00 91.56 96 LEU A CA 1
ATOM 730 C C . LEU A 1 96 ? 1.167 -6.099 -11.903 1.00 91.56 96 LEU A C 1
ATOM 732 O O . LEU A 1 96 ? 0.427 -5.777 -12.839 1.00 91.56 96 LEU A O 1
ATOM 736 N N . LYS A 1 97 ? 1.260 -7.359 -11.486 1.00 93.25 97 LYS A N 1
ATOM 737 C CA . LYS A 1 97 ? 0.378 -8.429 -11.952 1.00 93.25 97 LYS A CA 1
ATOM 738 C C 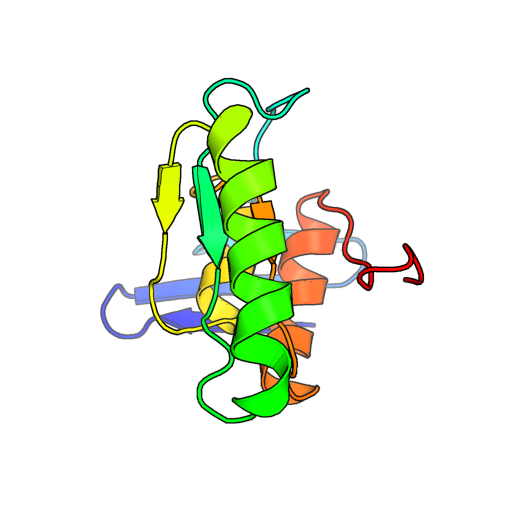. LYS A 1 97 ? -0.839 -8.546 -11.029 1.00 93.25 97 LYS A C 1
ATOM 740 O O . LYS A 1 97 ? -0.744 -8.172 -9.864 1.00 93.25 97 LYS A O 1
ATOM 745 N N . PRO A 1 98 ? -1.968 -9.112 -11.497 1.00 93.75 98 PRO A N 1
ATOM 746 C CA . PRO A 1 98 ? -3.186 -9.219 -10.688 1.00 93.75 98 PRO A CA 1
ATOM 747 C C . PRO A 1 98 ? -2.975 -9.874 -9.317 1.00 93.75 98 PRO A C 1
ATOM 749 O O . PRO A 1 98 ? -3.542 -9.436 -8.324 1.00 93.75 98 PRO A O 1
ATOM 752 N N . TRP A 1 99 ? -2.119 -10.893 -9.235 1.00 94.44 99 TRP A N 1
ATOM 753 C CA . TRP A 1 99 ? -1.818 -11.578 -7.975 1.00 94.44 99 TRP A CA 1
ATOM 754 C C . TRP A 1 99 ? -0.975 -10.749 -6.998 1.00 94.44 99 TRP A C 1
ATOM 756 O O . TRP A 1 99 ? -1.023 -11.024 -5.803 1.00 94.44 99 TRP A O 1
ATOM 766 N N . ASP A 1 100 ? -0.239 -9.739 -7.470 1.00 94.31 100 ASP A N 1
ATOM 767 C CA . ASP A 1 100 ? 0.598 -8.899 -6.608 1.00 94.31 100 ASP A CA 1
ATOM 768 C C . ASP A 1 100 ? -0.257 -7.959 -5.740 1.00 94.31 100 ASP A C 1
ATOM 770 O O . ASP A 1 100 ? 0.152 -7.602 -4.636 1.00 94.31 100 ASP A O 1
ATOM 774 N N . PHE A 1 101 ? -1.452 -7.574 -6.216 1.00 95.31 101 PHE A N 1
ATOM 775 C CA . PHE A 1 101 ? -2.308 -6.596 -5.539 1.00 95.31 101 PHE A CA 1
ATOM 776 C C . PHE A 1 101 ? -3.711 -7.088 -5.176 1.00 95.31 101 PHE A C 1
ATOM 778 O O . PHE A 1 101 ? -4.295 -6.505 -4.274 1.00 95.31 101 PHE A O 1
ATOM 785 N N . ALA A 1 102 ? -4.268 -8.144 -5.786 1.00 96.50 102 ALA A N 1
ATOM 786 C CA . ALA A 1 102 ? -5.684 -8.508 -5.595 1.00 96.50 102 ALA A CA 1
ATOM 787 C C . ALA A 1 102 ? -6.107 -8.673 -4.120 1.00 96.50 102 ALA A C 1
ATOM 789 O O . ALA A 1 102 ? -7.202 -8.263 -3.730 1.00 96.50 102 ALA A O 1
ATOM 790 N N . ALA A 1 103 ? -5.245 -9.259 -3.282 1.00 97.38 103 ALA A N 1
ATOM 791 C CA . ALA A 1 103 ? -5.513 -9.375 -1.849 1.00 97.38 103 ALA A CA 1
ATOM 792 C C . ALA A 1 103 ? -5.356 -8.025 -1.124 1.00 97.38 103 ALA A C 1
ATOM 794 O O . ALA A 1 103 ? -6.244 -7.617 -0.374 1.00 97.38 103 ALA A O 1
ATOM 795 N N . GLY A 1 104 ? -4.249 -7.323 -1.375 1.00 97.00 104 GLY A N 1
ATOM 796 C CA . GLY A 1 104 ? -3.952 -6.027 -0.763 1.00 97.00 104 GLY A CA 1
ATOM 797 C C . GLY A 1 104 ? -4.978 -4.948 -1.116 1.00 97.00 104 GLY A C 1
ATOM 798 O O . GLY A 1 104 ? -5.367 -4.172 -0.252 1.00 97.00 104 GLY A O 1
ATOM 799 N N . GLU A 1 105 ? -5.486 -4.944 -2.348 1.00 96.94 105 GLU A N 1
ATOM 800 C CA . GLU A 1 105 ? -6.523 -4.030 -2.826 1.00 96.94 105 GLU A CA 1
ATOM 801 C C . GLU A 1 105 ? -7.801 -4.170 -2.000 1.00 96.94 105 GLU A C 1
ATOM 803 O O . GLU A 1 105 ? -8.328 -3.171 -1.512 1.00 96.94 105 GLU A O 1
ATOM 808 N N . LEU A 1 106 ? -8.304 -5.398 -1.818 1.00 97.75 106 LEU A N 1
ATOM 809 C CA . LEU A 1 106 ? -9.508 -5.613 -1.016 1.00 97.75 106 LEU A CA 1
ATOM 810 C C . LEU A 1 106 ? -9.271 -5.206 0.444 1.00 97.75 106 LEU A C 1
ATOM 812 O O . LEU A 1 106 ? -10.147 -4.592 1.046 1.00 97.75 106 LEU A O 1
ATOM 816 N N . ILE A 1 107 ? -8.096 -5.513 1.000 1.00 98.19 107 ILE A N 1
ATOM 817 C CA . ILE A 1 107 ? -7.723 -5.124 2.367 1.00 98.19 107 ILE A CA 1
ATOM 818 C C . ILE A 1 107 ? -7.703 -3.595 2.519 1.00 98.19 107 ILE A C 1
ATOM 820 O O . ILE A 1 107 ? -8.293 -3.070 3.462 1.00 98.19 107 ILE A O 1
ATOM 824 N N . ALA A 1 108 ? -7.098 -2.875 1.574 1.00 97.50 108 ALA A N 1
ATOM 825 C CA . ALA A 1 108 ? -7.053 -1.416 1.571 1.00 97.50 108 ALA A CA 1
ATOM 826 C C . ALA A 1 108 ? -8.454 -0.799 1.421 1.00 97.50 108 ALA A C 1
ATOM 828 O O . ALA A 1 108 ? -8.826 0.075 2.207 1.00 97.50 108 ALA A O 1
ATOM 829 N N . ARG A 1 109 ? -9.267 -1.296 0.477 1.00 97.12 109 ARG A N 1
ATOM 830 C CA . ARG A 1 109 ? -10.649 -0.828 0.261 1.00 97.12 109 ARG A CA 1
ATOM 831 C C . ARG A 1 109 ? -11.524 -1.014 1.498 1.00 97.12 109 ARG A C 1
ATOM 833 O O . ARG A 1 109 ? -12.228 -0.094 1.902 1.00 97.12 109 ARG A O 1
ATOM 840 N N . GLU A 1 110 ? -11.437 -2.170 2.148 1.00 97.94 110 GLU A N 1
ATOM 841 C CA . GLU A 1 110 ? -12.197 -2.461 3.370 1.00 97.94 110 GLU A CA 1
ATOM 842 C C . GLU A 1 110 ? -11.715 -1.664 4.600 1.00 97.94 110 GLU A C 1
ATOM 844 O O . GLU A 1 110 ? -12.453 -1.537 5.580 1.00 97.94 110 GLU A O 1
ATOM 849 N N . ALA A 1 111 ? -10.507 -1.093 4.558 1.00 97.06 111 ALA A N 1
ATOM 850 C CA . ALA A 1 111 ? -10.009 -0.138 5.552 1.00 97.06 111 ALA A CA 1
ATOM 851 C C . ALA A 1 111 ? -10.370 1.330 5.237 1.00 97.06 111 ALA A C 1
ATOM 853 O O . ALA A 1 111 ? -10.042 2.219 6.027 1.00 97.06 111 ALA A O 1
ATOM 854 N N . GLY A 1 112 ? -11.061 1.581 4.117 1.00 95.06 112 GLY A N 1
ATOM 855 C CA . GLY A 1 112 ? -11.528 2.902 3.687 1.00 95.06 112 GLY A CA 1
ATOM 856 C C . GLY A 1 112 ? -10.673 3.582 2.613 1.00 95.06 112 GLY A C 1
ATOM 857 O O . GLY A 1 112 ? -10.969 4.718 2.253 1.00 95.06 112 GLY A O 1
ATOM 858 N N . ALA A 1 113 ? -9.636 2.922 2.088 1.00 95.50 113 ALA A N 1
ATOM 859 C CA . ALA A 1 113 ? -8.814 3.482 1.018 1.00 95.50 113 ALA A CA 1
ATOM 860 C C . ALA A 1 113 ? -9.496 3.362 -0.356 1.00 95.50 113 ALA A C 1
ATOM 862 O O . ALA A 1 113 ? -10.273 2.443 -0.620 1.00 95.50 113 ALA A O 1
ATOM 863 N N . ILE A 1 114 ? -9.151 4.267 -1.270 1.00 94.69 114 ILE A N 1
ATOM 864 C CA . ILE A 1 114 ? -9.553 4.191 -2.678 1.00 94.69 114 ILE A CA 1
ATOM 865 C C . ILE A 1 114 ? -8.387 3.601 -3.470 1.00 94.69 114 ILE A C 1
ATOM 867 O O . ILE A 1 114 ? -7.249 4.033 -3.317 1.00 94.69 114 ILE A O 1
ATOM 871 N N . VAL A 1 115 ? -8.677 2.627 -4.332 1.00 94.81 115 VAL A N 1
ATOM 872 C CA . VAL A 1 115 ? -7.686 2.020 -5.232 1.00 94.81 115 VAL A CA 1
ATOM 873 C C . VAL A 1 115 ? -8.136 2.262 -6.663 1.00 94.81 115 VAL A C 1
ATOM 875 O O . VAL A 1 115 ? -9.289 1.968 -6.984 1.00 94.81 115 VAL A O 1
ATOM 878 N N . CYS A 1 116 ? -7.245 2.813 -7.485 1.00 94.44 116 CYS A N 1
ATOM 879 C CA . CYS A 1 116 ? -7.490 3.137 -8.887 1.00 94.44 116 CYS A CA 1
ATOM 880 C C . CYS A 1 116 ? -6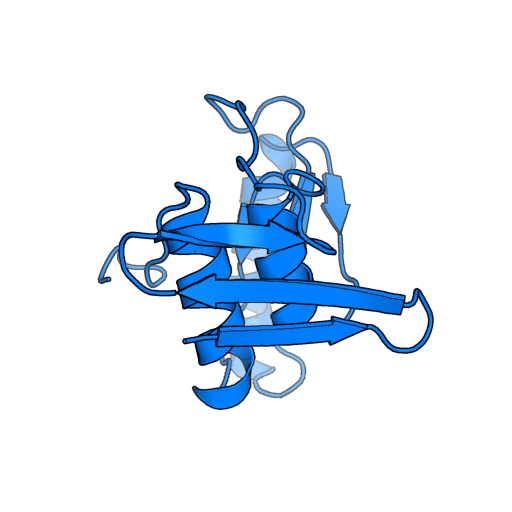.190 3.071 -9.704 1.00 94.44 116 CYS A C 1
ATOM 882 O O . CYS A 1 116 ? -5.093 3.043 -9.141 1.00 94.44 116 CYS A O 1
ATOM 884 N N . ASP A 1 117 ? -6.314 3.049 -11.028 1.00 93.06 117 ASP A N 1
ATOM 885 C CA . ASP A 1 117 ? -5.194 3.215 -11.949 1.00 93.06 117 ASP A CA 1
ATOM 886 C C . ASP A 1 117 ? -4.719 4.681 -12.033 1.00 93.06 117 ASP A C 1
ATOM 888 O O . ASP A 1 117 ? -5.353 5.608 -11.522 1.00 93.06 117 ASP A O 1
ATOM 892 N N . PHE A 1 118 ? -3.604 4.920 -12.730 1.00 89.94 118 PHE A N 1
ATOM 893 C CA . PHE A 1 118 ? -3.030 6.265 -12.903 1.00 89.94 118 PHE A CA 1
ATOM 894 C C . PHE A 1 118 ? -3.946 7.252 -13.654 1.00 89.94 118 PHE A C 1
ATOM 896 O O . PHE A 1 118 ? -3.712 8.458 -13.616 1.00 89.94 118 PHE A O 1
ATOM 903 N N . THR A 1 119 ? -4.991 6.765 -14.328 1.00 90.62 119 THR A N 1
ATOM 904 C CA . THR A 1 119 ? -6.021 7.571 -15.002 1.00 90.62 119 THR A CA 1
ATOM 905 C C . THR A 1 119 ? -7.323 7.673 -14.199 1.00 90.62 119 THR A C 1
ATOM 907 O O . THR A 1 119 ? -8.321 8.177 -14.715 1.00 90.62 119 THR A O 1
ATOM 910 N N . ARG A 1 120 ? -7.305 7.245 -12.927 1.00 82.25 120 ARG A N 1
ATOM 911 C CA . ARG A 1 120 ? -8.434 7.211 -11.984 1.00 82.25 120 ARG A CA 1
ATOM 912 C C . ARG A 1 120 ? -9.553 6.231 -12.344 1.00 82.25 120 ARG A C 1
ATOM 914 O O . ARG A 1 120 ? -10.690 6.420 -11.911 1.00 82.25 120 ARG A O 1
ATOM 921 N N . ARG A 1 121 ? -9.268 5.177 -13.109 1.00 75.19 121 ARG A N 1
ATOM 922 C CA . ARG A 1 121 ? -10.223 4.072 -13.294 1.00 75.19 121 ARG A CA 1
ATOM 923 C C . ARG A 1 121 ? -10.124 3.103 -12.111 1.00 75.19 121 ARG A C 1
ATOM 925 O O . ARG A 1 121 ? -9.017 2.896 -11.621 1.00 75.19 121 ARG A O 1
ATOM 932 N N . PRO A 1 122 ? -11.249 2.569 -11.614 1.00 69.94 122 PRO A N 1
ATOM 933 C CA . PRO A 1 122 ? -11.267 1.677 -10.455 1.00 69.94 122 PRO A CA 1
ATOM 934 C C . PRO A 1 122 ? -10.661 0.299 -10.730 1.00 69.94 122 PRO A C 1
ATOM 936 O O . PRO A 1 122 ? -10.551 -0.088 -11.915 1.00 69.94 122 PRO A O 1
#

Radius of gyration: 14.19 Å; chains: 1; bounding box: 31×33×36 Å

Secondary structure (DSSP, 8-state):
-EEEEETTTTEEEEEETTTEEEETTEEP------SSTT-EEEEE--TT-GGGHHHHHHHHHHHHTTSSEEE--S-HHHHHHHHHTTSSSEEEESS--HHHHHHHHHHHHHTT-----TTS--

Organism: NCBI:txid1134687

Sequence (122 aa):
MAVVYDPMRNELFTATRGQGAQLNGYRLRGSSARDLDGTIIATGFPFKAKQHATSYMNILGNMFTECADFRRTGSAALDLAYVAAGRVDGYFEIALKPWDFAAGELIAREAGAIVCDFTRRP

Foldseek 3Di:
DFWDADPVVRWIWDDDPPPFIDTVNHGFAFDPDDFQEAFEEEEDQPPVCCVCNVVVVVVVVVSVVRHPYYDYPPQLLVSLLCRRRHVGVYYDYPDDDCVSPVRSQRNNVRNPDDDADPVRHD

InterPro domains:
  IPR000760 Inositol monophosphatase-like [P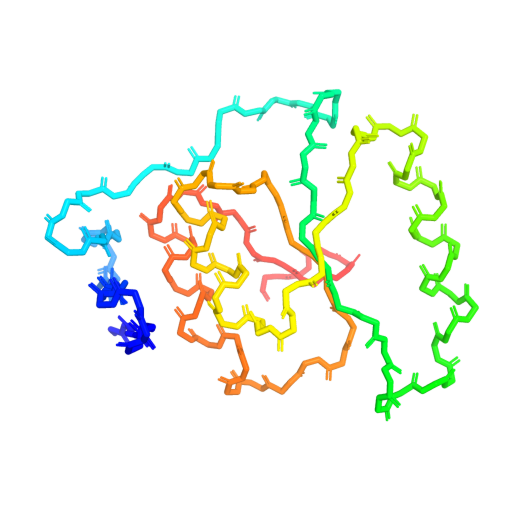F00459] (1-120)
  IPR000760 Inositol monophosphatase-like [PR00377] (18-41)
  IPR000760 Inositol monophosphatase-like [PR00377] (65-86)
  IPR000760 Inositol monophosphatase-like [PR00377] (96-120)
  IPR020550 Inositol monophosphatase, conserved site [PS00630] (99-113)
  IPR022337 Inositol monophosphatase SuhB-like [PR01959] (44-70)
  IPR022337 Inositol monophosphatase SuhB-like [PR01959] (86-98)